Protein AF-A0A6B3NIC0-F1 (afdb_monomer_lite)

Secondary structure (DSSP, 8-state):
----------GGGS-HHHHHHHHHHHH-TT--HHHHHHHHHTTT--HHHHHHHHHHHHHTTSEEEEEETTTTEEEEEE-TTHHHHHHHHHHHH-GGGGTT-------

InterPro domains:
  IPR036390 Winged helix DNA-binding domain superfamily [SSF46785] (11-91)

pLDDT: mean 79.25, std 18.98, range [34.0, 95.25]

Radius of gyration: 15.05 Å; chains: 1; bounding box: 47×30×32 Å

Organism: NCBI:txid2607765

Sequence (107 aa):
MLMTTGVVMNDKLLTGVRKILFLTIANNPRITQTQLCALSFSRGGDVHRLNHHLMGLESEGFIRVTHRGKRGQFRYTITKSKGKQMLKYLQQSNPLLRIQNFGIQNE

Structure (mmCIF, N/CA/C/O backbone):
data_AF-A0A6B3NIC0-F1
#
_entry.id   AF-A0A6B3NIC0-F1
#
loop_
_atom_site.group_PDB
_atom_site.id
_atom_site.type_symbol
_atom_site.label_atom_id
_atom_site.label_alt_id
_atom_site.label_comp_id
_atom_site.label_asym_id
_atom_site.label_entity_id
_atom_site.label_seq_id
_atom_site.pdbx_PDB_ins_code
_atom_site.Cartn_x
_atom_site.Cartn_y
_atom_site.Cartn_z
_atom_site.occupancy
_atom_site.B_iso_or_equiv
_atom_site.auth_seq_id
_atom_site.auth_comp_id
_atom_site.auth_asym_id
_atom_site.auth_atom_id
_atom_site.pdbx_PDB_model_num
ATOM 1 N N . MET A 1 1 ? -33.197 5.325 15.646 1.00 36.75 1 MET A N 1
ATOM 2 C CA . MET A 1 1 ? -32.516 4.011 15.656 1.00 36.75 1 MET A CA 1
ATOM 3 C C . MET A 1 1 ? -31.272 4.138 14.783 1.00 36.75 1 MET A C 1
ATOM 5 O O . MET A 1 1 ? -31.401 4.270 13.575 1.00 36.75 1 MET A O 1
ATOM 9 N N . LEU A 1 2 ? -30.089 4.262 15.390 1.00 39.25 2 LEU A N 1
ATOM 10 C CA . LEU A 1 2 ? -28.823 4.424 14.667 1.00 39.25 2 LEU A CA 1
ATOM 11 C C . LEU A 1 2 ? -28.395 3.059 14.121 1.00 39.25 2 LEU A C 1
ATOM 13 O O . LEU A 1 2 ? -27.980 2.193 14.884 1.00 39.25 2 LEU A O 1
ATOM 17 N N . MET A 1 3 ? -28.513 2.858 12.809 1.00 35.06 3 MET A N 1
ATOM 18 C CA . MET A 1 3 ? -27.911 1.705 12.145 1.00 35.06 3 MET A CA 1
ATOM 19 C C . MET A 1 3 ? -26.404 1.941 12.045 1.00 35.06 3 MET A C 1
ATOM 21 O O . MET A 1 3 ? -25.910 2.553 11.102 1.00 35.06 3 MET A O 1
ATOM 25 N N . THR A 1 4 ? -25.652 1.472 13.038 1.00 41.78 4 THR A N 1
ATOM 26 C CA . THR A 1 4 ? -24.211 1.280 12.894 1.00 41.78 4 THR A CA 1
ATOM 27 C C . THR A 1 4 ? -23.999 0.100 11.954 1.00 41.78 4 THR A C 1
ATOM 29 O O . THR A 1 4 ? -23.914 -1.046 12.391 1.00 41.78 4 THR A O 1
ATOM 32 N N . THR A 1 5 ? -23.924 0.365 10.649 1.00 46.12 5 THR A N 1
ATOM 33 C CA . THR A 1 5 ? -23.354 -0.578 9.683 1.00 46.12 5 THR A CA 1
ATOM 34 C C . THR A 1 5 ? -21.866 -0.700 9.991 1.00 46.12 5 THR A C 1
ATOM 36 O O . THR A 1 5 ? -21.026 -0.009 9.411 1.00 46.12 5 THR A O 1
ATOM 39 N N . GLY A 1 6 ? -21.536 -1.526 10.984 1.00 45.81 6 GLY A N 1
ATOM 40 C CA . GLY A 1 6 ? -20.175 -1.967 11.218 1.00 45.81 6 GLY A CA 1
ATOM 41 C C . GLY A 1 6 ? -19.734 -2.708 9.969 1.00 45.81 6 GLY A C 1
ATOM 42 O O . GLY A 1 6 ? -20.176 -3.826 9.723 1.00 45.81 6 GLY A O 1
ATOM 43 N N . VAL A 1 7 ? -18.913 -2.063 9.142 1.00 53.69 7 VAL A N 1
ATOM 44 C CA . VAL A 1 7 ? -18.214 -2.745 8.056 1.00 53.69 7 VAL A CA 1
ATOM 45 C C . VAL A 1 7 ? -17.368 -3.817 8.729 1.00 53.69 7 VAL A C 1
ATOM 47 O O . VAL A 1 7 ? -16.340 -3.510 9.332 1.00 53.69 7 VAL A O 1
ATOM 50 N N . VAL A 1 8 ? -17.835 -5.066 8.689 1.00 56.06 8 VAL A N 1
ATOM 51 C CA . VAL A 1 8 ? -17.059 -6.217 9.143 1.00 56.06 8 VAL A CA 1
ATOM 52 C C . VAL A 1 8 ? -15.854 -6.284 8.223 1.00 56.06 8 VAL A C 1
ATOM 54 O O . VAL A 1 8 ? -15.956 -6.644 7.050 1.00 56.06 8 VAL A O 1
ATOM 57 N N . MET A 1 9 ? -14.712 -5.828 8.722 1.00 63.66 9 MET A N 1
ATOM 58 C CA . MET A 1 9 ? -13.497 -5.858 7.937 1.00 63.66 9 MET A CA 1
ATOM 59 C C . MET A 1 9 ? -12.972 -7.278 7.907 1.00 63.66 9 MET A C 1
ATOM 61 O O . MET A 1 9 ? -12.553 -7.828 8.919 1.00 63.66 9 MET A O 1
ATOM 65 N N . ASN A 1 10 ? -13.044 -7.853 6.715 1.00 62.94 10 ASN A N 1
ATOM 66 C CA . ASN A 1 10 ? -12.566 -9.186 6.431 1.00 62.94 10 ASN A CA 1
ATOM 67 C C . ASN A 1 10 ? -11.068 -9.114 6.111 1.00 62.94 10 ASN A C 1
ATOM 69 O O . ASN A 1 10 ? -10.653 -8.481 5.138 1.00 62.94 10 ASN A O 1
ATOM 73 N N . ASP A 1 11 ? -10.264 -9.778 6.926 1.00 57.69 11 ASP A N 1
ATOM 74 C CA . ASP A 1 11 ? -8.834 -10.028 6.762 1.00 57.69 11 ASP A CA 1
ATOM 75 C C . ASP A 1 11 ? -8.483 -10.673 5.410 1.00 57.69 11 ASP A C 1
ATOM 77 O O . ASP A 1 11 ? -7.377 -10.471 4.902 1.00 57.69 11 ASP A O 1
ATOM 81 N N . LYS A 1 12 ? -9.439 -11.347 4.754 1.00 60.38 12 LYS A N 1
ATOM 82 C CA . LYS A 1 12 ? -9.271 -11.877 3.391 1.00 60.38 12 LYS A CA 1
ATOM 83 C C . LYS A 1 12 ? -9.164 -10.797 2.309 1.00 60.38 12 LYS A C 1
ATOM 85 O O . LYS A 1 12 ? -8.639 -11.088 1.238 1.00 60.38 12 LYS A O 1
ATOM 90 N N . LEU A 1 13 ? -9.630 -9.567 2.557 1.00 66.44 13 LEU A N 1
ATOM 91 C CA . LEU A 1 13 ? -9.603 -8.487 1.555 1.00 66.44 13 LEU A CA 1
ATOM 92 C C . LEU A 1 13 ? -8.185 -7.972 1.275 1.00 66.44 13 LEU A C 1
ATOM 94 O O . LEU A 1 13 ? -7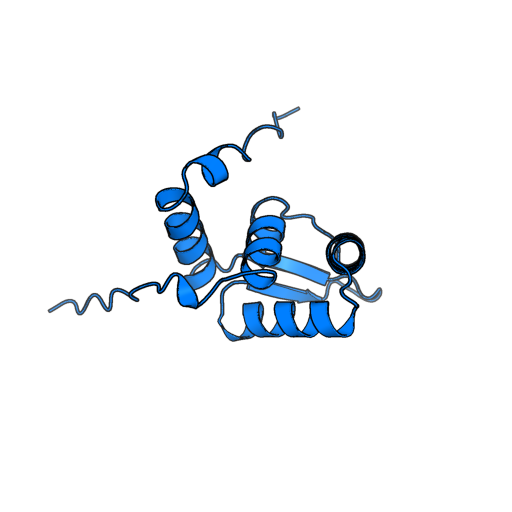.925 -7.434 0.200 1.00 66.44 13 LEU A O 1
ATOM 98 N N . LEU A 1 14 ? -7.260 -8.129 2.227 1.00 81.62 14 LEU A N 1
ATOM 99 C CA . LEU A 1 14 ? -5.919 -7.570 2.127 1.00 81.62 14 LEU A CA 1
ATOM 100 C C . LEU A 1 14 ? -4.858 -8.603 2.524 1.00 81.62 14 LEU A C 1
ATOM 102 O O . LEU A 1 14 ? -4.405 -8.662 3.667 1.00 81.62 14 LEU A O 1
ATOM 106 N N . THR A 1 15 ? -4.429 -9.407 1.552 1.00 82.25 15 THR A N 1
ATOM 107 C CA . THR A 1 15 ? -3.445 -10.485 1.734 1.00 82.25 15 THR A CA 1
ATOM 108 C C . THR A 1 15 ? -2.238 -10.323 0.803 1.00 82.25 15 THR A C 1
ATOM 110 O O . THR A 1 15 ? -2.230 -9.487 -0.108 1.00 82.25 15 THR A O 1
ATOM 113 N N . GLY A 1 16 ? -1.172 -11.087 1.069 1.00 86.44 16 GLY A N 1
ATOM 114 C CA . GLY A 1 16 ? 0.018 -11.156 0.216 1.00 86.44 16 GLY A CA 1
ATOM 115 C C . GLY A 1 16 ? 0.630 -9.790 -0.119 1.00 86.44 16 GLY A C 1
ATOM 116 O O . GLY A 1 16 ? 0.850 -8.952 0.757 1.00 86.44 16 GLY A O 1
ATOM 117 N N . VAL A 1 17 ? 0.890 -9.558 -1.409 1.00 88.56 17 VAL A N 1
ATOM 118 C CA . VAL A 1 17 ? 1.539 -8.337 -1.921 1.00 88.56 17 VAL A CA 1
ATOM 119 C C . VAL A 1 17 ? 0.712 -7.078 -1.639 1.00 88.56 17 VAL A C 1
ATOM 121 O O . VAL A 1 17 ? 1.281 -6.047 -1.287 1.00 88.56 17 VAL A O 1
ATOM 124 N N . ARG A 1 18 ? -0.625 -7.153 -1.705 1.00 90.88 18 ARG A N 1
ATOM 125 C CA . ARG A 1 18 ? -1.508 -6.004 -1.429 1.00 90.88 18 ARG A CA 1
ATOM 126 C C . ARG A 1 18 ? -1.388 -5.532 0.020 1.00 90.88 18 ARG A C 1
ATOM 128 O O . ARG A 1 18 ? -1.316 -4.329 0.261 1.00 90.88 18 ARG A O 1
ATOM 135 N N . LYS A 1 19 ? -1.297 -6.470 0.970 1.00 90.75 19 LYS A N 1
ATOM 136 C CA . LYS A 1 19 ? -1.069 -6.163 2.392 1.00 90.75 19 LYS A CA 1
ATOM 137 C C . LYS A 1 19 ? 0.276 -5.487 2.616 1.00 90.75 19 LYS A C 1
ATOM 139 O O . LYS A 1 19 ? 0.340 -4.497 3.338 1.00 90.75 19 LYS A O 1
ATOM 144 N N . ILE A 1 20 ? 1.326 -6.002 1.978 1.00 90.44 20 ILE A N 1
ATOM 145 C CA . ILE A 1 20 ? 2.672 -5.427 2.069 1.00 90.44 20 ILE A CA 1
ATOM 146 C C . ILE A 1 20 ? 2.656 -3.992 1.539 1.00 90.44 20 ILE A C 1
ATOM 148 O O . ILE A 1 20 ? 3.008 -3.085 2.280 1.00 90.44 20 ILE A O 1
ATOM 152 N N . LEU A 1 21 ? 2.162 -3.768 0.317 1.00 92.62 21 LEU A N 1
ATOM 153 C CA . LEU A 1 21 ? 2.105 -2.435 -0.293 1.00 92.62 21 LEU A CA 1
ATOM 154 C C . LEU A 1 21 ? 1.302 -1.438 0.549 1.00 92.62 21 LEU A C 1
ATOM 156 O O . LEU A 1 21 ? 1.756 -0.318 0.775 1.00 92.62 21 LEU A O 1
ATOM 160 N N . PHE A 1 22 ? 0.136 -1.848 1.051 1.00 94.06 22 PHE A N 1
ATOM 161 C CA . PHE A 1 22 ? -0.687 -1.017 1.927 1.00 94.06 22 PHE A CA 1
ATOM 162 C C . PHE A 1 22 ? 0.063 -0.597 3.199 1.00 94.06 22 PHE A C 1
ATOM 164 O O . PHE A 1 22 ? 0.079 0.586 3.536 1.00 94.06 22 PHE A O 1
ATOM 171 N N . LEU A 1 23 ? 0.718 -1.543 3.883 1.00 92.25 23 LEU A N 1
ATOM 172 C CA . LEU A 1 23 ? 1.495 -1.257 5.091 1.00 92.25 23 LEU A CA 1
ATOM 173 C C . LEU A 1 23 ? 2.728 -0.400 4.787 1.00 92.25 23 LEU A C 1
ATOM 175 O O . LEU A 1 23 ? 3.025 0.522 5.538 1.00 92.25 23 LEU A O 1
ATOM 179 N N . THR A 1 24 ? 3.410 -0.640 3.666 1.00 93.19 24 THR A N 1
ATOM 180 C CA . THR A 1 24 ? 4.541 0.187 3.232 1.00 93.19 24 THR A CA 1
ATOM 181 C C . THR A 1 24 ? 4.109 1.638 3.002 1.00 93.19 24 THR A C 1
ATOM 183 O O . THR A 1 24 ? 4.780 2.552 3.473 1.00 93.19 24 THR A O 1
ATOM 186 N N . ILE A 1 25 ? 2.973 1.870 2.336 1.00 94.12 25 ILE A N 1
ATOM 187 C CA . ILE A 1 25 ? 2.421 3.221 2.133 1.00 94.12 25 ILE A CA 1
ATOM 188 C C . ILE A 1 25 ? 2.003 3.850 3.469 1.00 94.12 25 ILE A C 1
ATOM 190 O O . ILE A 1 25 ? 2.218 5.043 3.682 1.00 94.12 25 ILE A O 1
ATOM 194 N N . ALA A 1 26 ? 1.417 3.065 4.378 1.00 92.69 26 ALA A N 1
ATOM 195 C CA . ALA A 1 26 ? 1.014 3.544 5.698 1.00 92.69 26 ALA A CA 1
ATOM 196 C C . ALA A 1 26 ? 2.212 3.991 6.549 1.00 92.69 26 ALA A C 1
ATOM 198 O O . ALA A 1 26 ? 2.139 5.035 7.196 1.00 92.69 26 ALA A O 1
ATOM 199 N N . ASN A 1 27 ? 3.306 3.227 6.509 1.00 90.69 27 ASN A N 1
ATOM 200 C CA . ASN A 1 27 ? 4.505 3.470 7.310 1.00 90.69 27 ASN A CA 1
ATOM 201 C C . ASN A 1 27 ? 5.453 4.494 6.668 1.00 90.69 27 ASN A C 1
ATOM 203 O O . ASN A 1 27 ? 6.280 5.079 7.360 1.00 90.69 27 ASN A O 1
ATOM 207 N N . ASN A 1 28 ? 5.333 4.749 5.361 1.00 91.19 28 ASN A N 1
ATOM 208 C CA . ASN A 1 28 ? 6.153 5.729 4.656 1.00 91.19 28 ASN A CA 1
ATOM 209 C C . ASN A 1 28 ? 5.289 6.709 3.833 1.00 91.19 28 ASN A C 1
ATOM 211 O O . ASN A 1 28 ? 5.126 6.543 2.622 1.00 91.19 28 ASN A O 1
ATOM 215 N N . PRO A 1 29 ? 4.773 7.789 4.454 1.00 83.81 29 PRO A N 1
ATOM 216 C CA . PRO A 1 29 ? 3.904 8.772 3.794 1.00 83.81 29 PRO A CA 1
ATOM 217 C C . PRO A 1 29 ? 4.563 9.566 2.655 1.00 83.81 29 PRO A C 1
ATOM 219 O O . PRO A 1 29 ? 3.882 10.320 1.953 1.00 83.81 29 PRO A O 1
ATOM 222 N N . ARG A 1 30 ? 5.891 9.462 2.514 1.00 89.00 30 ARG A N 1
ATOM 223 C CA . ARG A 1 30 ? 6.693 10.107 1.465 1.00 89.00 30 ARG A CA 1
ATOM 224 C C . ARG A 1 30 ? 7.193 9.104 0.422 1.00 89.00 30 ARG A C 1
ATOM 226 O O . ARG A 1 30 ? 8.012 9.481 -0.412 1.00 89.00 30 ARG A O 1
ATOM 233 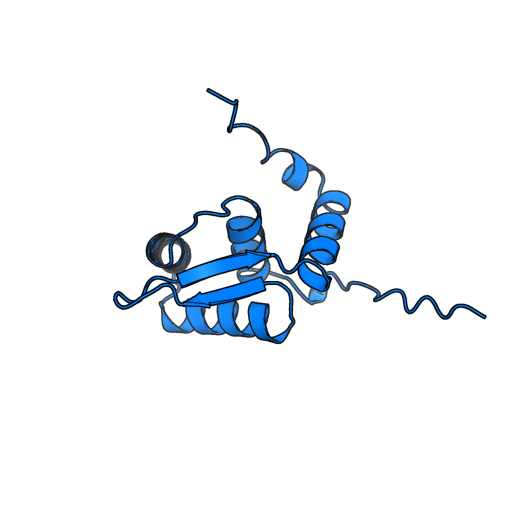N N . ILE A 1 31 ? 6.717 7.857 0.459 1.00 91.50 31 ILE A N 1
ATOM 234 C CA . ILE A 1 31 ? 7.168 6.828 -0.470 1.00 91.50 31 ILE A CA 1
ATOM 235 C C . ILE A 1 31 ? 6.921 7.242 -1.920 1.00 91.50 31 ILE A C 1
ATOM 237 O O . ILE A 1 31 ? 5.848 7.723 -2.292 1.00 91.50 31 ILE A O 1
ATOM 241 N N . THR A 1 32 ? 7.946 7.052 -2.740 1.00 90.50 32 THR A N 1
ATOM 242 C CA . THR A 1 32 ? 7.922 7.369 -4.166 1.00 90.50 32 THR A CA 1
ATOM 243 C C . THR A 1 32 ? 7.511 6.153 -4.992 1.00 90.50 32 THR A C 1
ATOM 245 O O . THR A 1 32 ? 7.645 5.007 -4.559 1.00 90.50 32 THR A O 1
ATOM 248 N N . GLN A 1 33 ? 7.055 6.388 -6.226 1.00 90.12 33 GLN A N 1
ATOM 249 C CA . GLN A 1 33 ? 6.763 5.293 -7.155 1.00 90.12 33 GLN A CA 1
ATOM 250 C C . GLN A 1 33 ? 8.004 4.430 -7.417 1.00 90.12 33 GLN A C 1
ATOM 252 O O . GLN A 1 33 ? 7.893 3.212 -7.424 1.00 90.12 33 GLN A O 1
ATOM 257 N N . THR A 1 34 ? 9.190 5.035 -7.538 1.00 90.75 34 THR A N 1
ATOM 258 C CA . THR A 1 34 ? 10.457 4.308 -7.709 1.00 90.75 34 THR A CA 1
ATOM 259 C C . THR A 1 34 ? 10.720 3.337 -6.559 1.00 90.75 34 THR A C 1
ATOM 261 O O . THR A 1 34 ? 11.096 2.193 -6.796 1.00 90.75 34 THR A O 1
ATOM 264 N N . GLN A 1 35 ? 10.469 3.754 -5.314 1.00 92.50 35 GLN A N 1
ATOM 265 C CA . GLN A 1 35 ? 10.619 2.882 -4.144 1.00 92.50 35 GLN A CA 1
ATOM 266 C C . GLN A 1 35 ? 9.600 1.734 -4.143 1.00 92.50 35 GLN A C 1
ATOM 268 O O . GLN A 1 35 ? 9.956 0.603 -3.819 1.00 92.50 35 GLN A O 1
ATOM 273 N N . LEU A 1 36 ? 8.353 1.990 -4.553 1.00 92.69 36 LEU A N 1
ATOM 274 C CA . LEU A 1 36 ? 7.347 0.934 -4.720 1.00 92.69 36 LEU A CA 1
ATOM 275 C C . LEU A 1 36 ? 7.711 -0.038 -5.855 1.00 92.69 36 LEU A C 1
ATOM 277 O O . LEU A 1 36 ? 7.526 -1.245 -5.702 1.00 92.69 36 LEU A O 1
ATOM 281 N N . CYS A 1 37 ? 8.273 0.455 -6.962 1.00 91.88 37 CYS A N 1
ATOM 282 C CA . CYS A 1 37 ? 8.789 -0.381 -8.049 1.00 91.88 37 CYS A CA 1
ATOM 283 C C . CYS A 1 37 ? 9.939 -1.269 -7.570 1.00 91.88 37 CYS A C 1
ATOM 285 O O . CYS A 1 37 ? 9.898 -2.474 -7.797 1.00 91.88 37 CYS A O 1
ATOM 287 N N . ALA A 1 38 ? 10.913 -0.715 -6.843 1.00 91.62 38 ALA A N 1
ATOM 288 C CA . ALA A 1 38 ? 12.014 -1.488 -6.268 1.00 91.62 38 ALA A CA 1
ATOM 289 C C . ALA A 1 38 ? 11.508 -2.584 -5.310 1.00 91.62 38 ALA A C 1
ATOM 291 O O . ALA A 1 38 ? 11.966 -3.728 -5.359 1.00 91.62 38 ALA A O 1
ATOM 292 N N . LEU A 1 39 ? 10.502 -2.269 -4.487 1.00 90.62 39 LEU A N 1
ATOM 293 C CA . LEU A 1 39 ? 9.846 -3.254 -3.630 1.00 90.62 39 LEU A CA 1
ATOM 294 C C . LEU A 1 39 ? 9.146 -4.353 -4.445 1.00 90.62 39 LEU A C 1
ATOM 296 O O . LEU A 1 39 ? 9.238 -5.519 -4.076 1.00 90.62 39 LEU A O 1
ATOM 300 N N . SER A 1 40 ? 8.472 -4.010 -5.547 1.00 90.00 40 SER A N 1
ATOM 301 C CA . SER A 1 40 ? 7.847 -4.995 -6.442 1.00 90.00 40 SER A CA 1
ATOM 302 C C . SER A 1 40 ? 8.901 -5.913 -7.072 1.00 90.00 40 SER A C 1
ATOM 304 O O . SER A 1 40 ? 8.804 -7.136 -6.970 1.00 90.00 40 SER A O 1
ATOM 306 N N . PHE A 1 41 ? 9.955 -5.332 -7.651 1.00 90.62 41 PHE A N 1
ATOM 307 C CA . PHE A 1 41 ? 10.994 -6.059 -8.388 1.00 90.62 41 PHE A CA 1
ATOM 308 C C . PHE A 1 41 ? 11.818 -6.980 -7.490 1.00 90.62 41 PHE A C 1
ATOM 310 O O . PHE A 1 41 ? 12.078 -8.121 -7.860 1.00 90.62 41 PHE A O 1
ATOM 317 N N . SER A 1 42 ? 12.157 -6.541 -6.272 1.00 88.56 42 SER A N 1
ATOM 318 C CA . SER A 1 42 ? 12.873 -7.385 -5.297 1.00 88.56 42 SER A CA 1
ATOM 319 C C . SER A 1 42 ? 12.104 -8.652 -4.901 1.00 88.56 42 SER A C 1
ATOM 321 O O . SER A 1 42 ? 12.675 -9.574 -4.325 1.00 88.56 42 SER A O 1
ATOM 323 N N . ARG A 1 43 ? 10.805 -8.718 -5.218 1.00 85.25 43 ARG A N 1
ATOM 324 C CA . ARG A 1 43 ? 9.928 -9.868 -4.968 1.00 85.25 43 ARG A CA 1
ATOM 325 C C . ARG A 1 43 ? 9.537 -10.603 -6.255 1.00 85.25 43 ARG A C 1
ATOM 327 O O . ARG A 1 43 ? 8.555 -11.342 -6.248 1.00 85.25 43 ARG A O 1
ATOM 334 N N . GLY A 1 44 ? 10.261 -10.374 -7.354 1.00 87.06 44 GLY A N 1
ATOM 335 C CA . GLY A 1 44 ? 9.977 -10.968 -8.664 1.00 87.06 44 GLY A CA 1
ATOM 336 C C . GLY A 1 44 ? 8.729 -10.402 -9.350 1.00 87.06 44 GLY A C 1
ATOM 337 O O . GLY A 1 44 ? 8.141 -11.059 -10.204 1.00 87.06 44 GLY A O 1
ATOM 338 N N . GLY A 1 45 ? 8.263 -9.222 -8.932 1.00 89.88 45 GLY A N 1
ATOM 339 C CA . GLY A 1 45 ? 7.195 -8.489 -9.603 1.00 89.88 45 GLY A CA 1
ATOM 340 C C . GLY A 1 45 ? 7.716 -7.574 -10.709 1.00 89.88 45 GLY A C 1
ATOM 341 O O . GLY A 1 45 ? 8.917 -7.391 -10.880 1.00 89.88 45 GLY A O 1
ATOM 342 N N . ASP A 1 46 ? 6.786 -6.944 -11.418 1.00 92.19 46 ASP A N 1
ATOM 343 C CA . ASP A 1 46 ? 7.055 -5.934 -12.439 1.00 92.19 46 ASP A CA 1
ATOM 344 C C . ASP A 1 46 ? 6.186 -4.673 -12.205 1.00 92.19 46 ASP A C 1
ATOM 346 O O . ASP A 1 46 ? 5.481 -4.553 -11.191 1.00 92.19 46 ASP A O 1
ATOM 350 N N . VAL A 1 47 ? 6.272 -3.698 -13.119 1.00 91.75 47 VAL A N 1
ATOM 351 C CA . VAL A 1 47 ? 5.526 -2.429 -13.030 1.00 91.75 47 VAL A CA 1
ATOM 352 C C . VAL A 1 47 ? 4.034 -2.656 -13.255 1.00 91.75 47 VAL A C 1
ATOM 354 O O . VAL A 1 47 ? 3.208 -2.026 -12.595 1.00 91.75 47 VAL A O 1
ATOM 357 N N . HIS A 1 48 ? 3.672 -3.567 -14.158 1.00 92.94 48 HIS A N 1
ATOM 358 C CA . HIS A 1 48 ? 2.282 -3.873 -14.471 1.00 92.94 48 HIS A CA 1
ATOM 359 C C . HIS A 1 48 ? 1.581 -4.498 -13.260 1.00 92.94 48 HIS A C 1
ATOM 361 O O . HIS A 1 48 ? 0.521 -4.034 -12.840 1.00 92.94 48 HIS A O 1
ATOM 367 N N . ARG A 1 49 ? 2.223 -5.479 -12.624 1.00 90.69 49 ARG A N 1
ATOM 368 C CA . ARG A 1 49 ? 1.751 -6.139 -11.407 1.00 90.69 49 ARG A CA 1
ATOM 369 C C . ARG A 1 49 ? 1.656 -5.174 -10.228 1.00 90.69 49 ARG A C 1
ATOM 371 O O . ARG A 1 49 ? 0.679 -5.225 -9.479 1.00 90.69 49 ARG A O 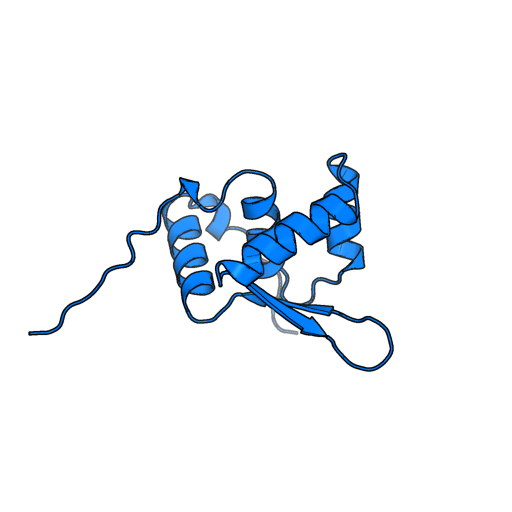1
ATOM 378 N N . LEU A 1 50 ? 2.627 -4.269 -10.073 1.00 94.06 50 LEU A N 1
ATOM 379 C CA . LEU A 1 50 ? 2.548 -3.203 -9.071 1.00 94.06 50 LEU A CA 1
ATOM 380 C C . LEU A 1 50 ? 1.316 -2.322 -9.308 1.00 94.06 50 LEU A C 1
ATOM 382 O O . LEU A 1 50 ? 0.519 -2.128 -8.392 1.00 94.06 50 LEU A O 1
ATOM 386 N N . ASN A 1 51 ? 1.146 -1.817 -10.531 1.00 93.75 51 ASN A N 1
ATOM 387 C CA . ASN A 1 51 ? 0.029 -0.944 -10.882 1.00 93.75 51 ASN A CA 1
ATOM 388 C C . ASN A 1 51 ? -1.320 -1.649 -10.699 1.00 93.75 51 ASN A C 1
ATOM 390 O O . ASN A 1 51 ? -2.244 -1.044 -10.164 1.00 93.75 51 ASN A O 1
ATOM 394 N N . HIS A 1 52 ? -1.420 -2.933 -11.054 1.00 93.94 52 HIS A N 1
ATOM 395 C CA . HIS A 1 52 ? -2.608 -3.751 -10.806 1.00 93.94 52 HIS A CA 1
ATOM 396 C C . HIS A 1 52 ? -2.970 -3.791 -9.312 1.00 93.94 52 HIS A C 1
ATOM 398 O O . HIS A 1 52 ? -4.121 -3.564 -8.934 1.00 93.94 52 HIS A O 1
ATOM 404 N N . HIS A 1 53 ? -1.988 -4.012 -8.433 1.00 94.19 53 HIS A N 1
ATOM 405 C CA . HIS A 1 53 ? -2.227 -4.006 -6.991 1.00 94.19 53 HIS A CA 1
ATOM 406 C C . HIS A 1 53 ? -2.580 -2.617 -6.446 1.00 94.19 53 HIS A C 1
ATOM 408 O O . HIS A 1 53 ? -3.494 -2.513 -5.630 1.00 94.19 53 HIS A O 1
ATOM 414 N N . LEU A 1 54 ? -1.895 -1.558 -6.887 1.00 94.50 54 LEU A N 1
ATOM 415 C CA . LEU A 1 54 ? -2.187 -0.184 -6.462 1.00 94.50 54 LEU A CA 1
ATOM 416 C C . LEU A 1 54 ? -3.592 0.253 -6.889 1.00 94.50 54 LEU A C 1
ATOM 418 O O . LEU A 1 54 ? -4.328 0.800 -6.071 1.00 94.50 54 LEU A O 1
ATOM 422 N N . MET A 1 55 ? -3.989 -0.070 -8.121 1.00 94.62 55 MET A N 1
ATOM 423 C CA . MET A 1 55 ? -5.333 0.182 -8.636 1.00 94.62 55 MET A CA 1
ATOM 424 C C . MET A 1 55 ? -6.389 -0.541 -7.800 1.00 94.62 55 MET A C 1
ATOM 426 O O . MET A 1 55 ? -7.358 0.081 -7.383 1.00 94.62 55 MET A O 1
ATOM 430 N N . GLY A 1 56 ? -6.172 -1.819 -7.473 1.00 94.06 56 GLY A N 1
ATOM 431 C CA . GLY A 1 56 ? -7.086 -2.572 -6.611 1.00 94.06 56 GLY A CA 1
ATOM 432 C C . GLY A 1 56 ? -7.157 -2.043 -5.174 1.00 94.06 56 GLY A C 1
ATOM 433 O O . GLY A 1 56 ? -8.179 -2.178 -4.507 1.00 94.06 56 GLY A O 1
ATOM 434 N N . LEU A 1 57 ? -6.079 -1.461 -4.641 1.00 94.38 57 LEU A N 1
ATOM 435 C CA . LEU A 1 57 ? -6.098 -0.812 -3.322 1.00 94.38 57 LEU A CA 1
ATOM 436 C C . LEU A 1 57 ? -6.854 0.522 -3.355 1.00 94.38 57 LEU A C 1
ATOM 438 O O . LEU A 1 57 ? -7.521 0.879 -2.381 1.00 94.38 57 LEU A O 1
ATOM 442 N N . GLU A 1 58 ? -6.733 1.263 -4.452 1.00 94.94 58 GLU A N 1
ATOM 443 C CA . GLU A 1 58 ? -7.417 2.536 -4.655 1.00 94.94 58 GLU A CA 1
ATOM 444 C C . GLU A 1 58 ? -8.914 2.347 -4.921 1.00 94.94 58 GLU A C 1
ATOM 446 O O . GLU A 1 58 ? -9.729 2.984 -4.253 1.00 94.94 58 GLU A O 1
ATOM 451 N N . SER A 1 59 ? -9.290 1.426 -5.814 1.00 93.00 59 SER A N 1
ATOM 452 C CA . SER A 1 59 ? -10.690 1.135 -6.156 1.00 93.00 59 SER A CA 1
ATOM 453 C C . SER A 1 59 ? -11.492 0.646 -4.953 1.00 93.00 59 SER A C 1
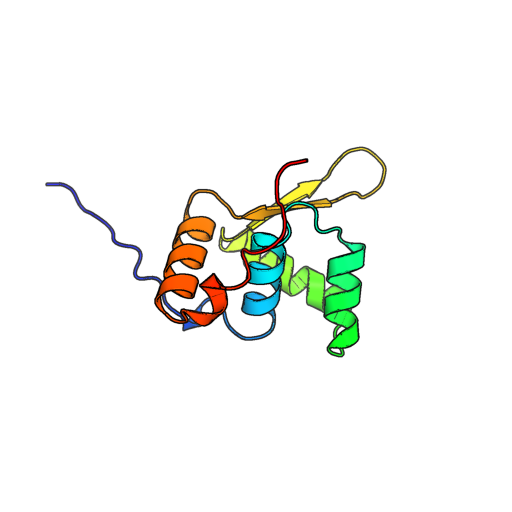ATOM 455 O O . SER A 1 59 ? -12.664 0.974 -4.794 1.00 93.00 59 SER A O 1
ATOM 457 N N . GLU A 1 60 ? -10.853 -0.112 -4.061 1.00 91.44 60 GLU A N 1
ATOM 458 C CA . GLU A 1 60 ? -11.473 -0.580 -2.824 1.00 91.44 60 GLU A CA 1
ATOM 459 C C . GLU A 1 60 ? -11.485 0.481 -1.720 1.00 91.44 60 GLU A C 1
ATOM 461 O O . GLU A 1 60 ? -12.068 0.239 -0.660 1.00 91.44 60 GLU A O 1
ATOM 466 N N . GLY A 1 61 ? -10.870 1.643 -1.952 1.00 92.81 61 GLY A N 1
ATOM 467 C CA . GLY A 1 61 ? -10.871 2.788 -1.052 1.00 92.81 61 GLY A CA 1
ATOM 468 C C . GLY A 1 61 ? -9.884 2.681 0.107 1.00 92.81 61 GLY A C 1
ATOM 469 O O . GLY A 1 61 ? -10.075 3.368 1.110 1.00 92.81 61 GLY A O 1
ATOM 470 N N . PHE A 1 62 ? -8.852 1.836 0.027 1.00 94.06 62 PHE A N 1
ATOM 471 C CA . PHE A 1 62 ? -7.834 1.713 1.078 1.00 94.06 62 PHE A CA 1
ATOM 472 C C . PHE A 1 62 ? -6.750 2.786 0.975 1.00 94.06 62 PHE A C 1
ATOM 474 O O . PHE A 1 62 ? -6.328 3.348 1.991 1.00 94.06 62 PHE A O 1
ATOM 481 N N . ILE A 1 63 ? -6.332 3.102 -0.249 1.00 95.25 63 ILE A N 1
ATOM 482 C CA . ILE A 1 63 ? -5.379 4.176 -0.537 1.00 95.25 63 ILE A CA 1
ATOM 483 C C . ILE A 1 63 ? -5.996 5.198 -1.490 1.00 95.25 63 ILE A C 1
ATOM 485 O O . ILE A 1 63 ? -7.021 4.949 -2.116 1.00 95.25 63 ILE A O 1
ATOM 489 N N . ARG A 1 64 ? -5.360 6.358 -1.592 1.00 95.12 64 ARG A N 1
ATOM 490 C CA . ARG A 1 64 ? -5.575 7.336 -2.652 1.00 95.12 64 ARG A CA 1
ATOM 491 C C . ARG A 1 64 ? -4.242 7.575 -3.346 1.00 95.12 64 ARG A C 1
ATOM 493 O O . ARG A 1 64 ? -3.241 7.846 -2.676 1.00 95.12 64 ARG A O 1
ATOM 500 N N . VAL A 1 65 ? -4.251 7.520 -4.669 1.00 93.56 65 VAL A N 1
ATOM 501 C CA . VAL A 1 65 ? -3.125 7.882 -5.518 1.00 93.56 65 VAL A CA 1
ATOM 502 C C . VAL A 1 65 ? -3.422 9.254 -6.117 1.00 93.56 65 VAL A C 1
ATOM 504 O O . VAL A 1 65 ? -4.503 9.526 -6.623 1.00 93.56 65 VAL A O 1
ATOM 507 N N . THR A 1 66 ? -2.483 10.189 -5.999 1.00 91.19 66 THR A N 1
ATOM 508 C CA . THR A 1 66 ? -2.641 11.549 -6.538 1.00 91.19 66 THR A CA 1
ATOM 509 C C . THR A 1 66 ? -1.444 11.925 -7.382 1.00 91.19 66 THR A C 1
ATOM 511 O O . THR A 1 66 ? -0.305 11.792 -6.941 1.00 91.19 66 THR A O 1
ATOM 514 N N . HIS A 1 67 ? -1.700 12.426 -8.586 1.00 87.56 67 HIS A N 1
ATOM 515 C CA . HIS A 1 67 ? -0.658 12.944 -9.460 1.00 87.56 67 HIS A CA 1
ATOM 516 C C . HIS A 1 67 ? -0.227 14.348 -9.006 1.00 87.56 67 HIS A C 1
ATOM 518 O O . HIS A 1 67 ? -1.056 15.220 -8.741 1.00 87.56 67 HIS A O 1
ATOM 524 N N . ARG A 1 68 ? 1.082 14.567 -8.884 1.00 78.88 68 ARG A N 1
ATOM 525 C CA . ARG A 1 68 ? 1.716 15.823 -8.471 1.00 78.88 68 ARG A CA 1
ATOM 526 C C . ARG A 1 68 ? 2.463 16.429 -9.665 1.00 78.88 68 ARG A C 1
ATOM 528 O O . ARG A 1 68 ? 3.566 16.013 -10.005 1.00 78.88 68 ARG A O 1
ATOM 535 N N . GLY A 1 69 ? 1.890 17.476 -10.257 1.00 74.31 69 GLY A N 1
ATOM 536 C CA . GLY A 1 69 ? 2.583 18.348 -11.218 1.00 74.31 69 GLY A CA 1
ATOM 537 C C . GLY A 1 69 ? 2.885 17.715 -12.584 1.00 74.31 69 GLY A C 1
ATOM 538 O O . GLY A 1 69 ? 2.233 16.766 -12.991 1.00 74.31 69 GLY A O 1
ATOM 539 N N . LYS A 1 70 ? 3.856 18.276 -13.321 1.00 63.25 70 LYS A N 1
ATOM 540 C CA . LYS A 1 70 ? 4.149 17.932 -14.732 1.00 63.25 70 LYS A CA 1
ATOM 541 C C . LYS A 1 70 ? 5.144 16.771 -14.940 1.00 63.25 70 LYS A C 1
ATOM 543 O O . LYS A 1 70 ? 5.419 16.427 -16.080 1.00 63.25 70 LYS A O 1
ATOM 548 N N . ARG A 1 71 ? 5.716 16.182 -13.878 1.00 65.00 71 ARG A N 1
ATOM 549 C CA . ARG A 1 71 ? 6.846 15.223 -13.970 1.00 65.00 71 ARG A CA 1
ATOM 550 C C . ARG A 1 71 ? 6.516 13.782 -13.550 1.00 65.00 71 ARG A C 1
ATOM 552 O O . ARG A 1 71 ? 7.402 13.082 -13.074 1.00 65.00 71 ARG A O 1
ATOM 559 N N . GLY A 1 72 ? 5.264 13.335 -13.676 1.00 68.06 72 GLY A N 1
ATOM 560 C CA . GLY A 1 72 ? 4.912 11.939 -13.371 1.00 68.06 72 GLY A CA 1
ATOM 561 C C . GLY A 1 72 ? 5.099 11.561 -11.898 1.00 68.06 72 GLY A C 1
ATOM 562 O O . GLY A 1 72 ? 5.347 10.403 -11.582 1.00 68.06 72 GLY A O 1
ATOM 563 N N . GLN A 1 73 ? 5.046 12.534 -10.982 1.00 82.25 73 GLN A N 1
ATOM 564 C CA . GLN A 1 73 ? 5.191 12.252 -9.558 1.00 82.25 73 GLN A CA 1
ATOM 565 C C . GLN A 1 73 ? 3.850 11.798 -8.996 1.00 82.25 73 GLN A C 1
ATOM 567 O O . GLN A 1 73 ? 2.831 12.462 -9.175 1.00 82.25 73 GLN A O 1
ATOM 572 N N . PHE A 1 74 ? 3.859 10.691 -8.264 1.00 88.31 74 PHE A N 1
ATOM 573 C CA . PHE A 1 74 ? 2.677 10.169 -7.590 1.00 88.31 74 PHE A CA 1
ATOM 574 C C . PHE A 1 74 ? 2.834 10.304 -6.083 1.00 88.31 74 PHE A C 1
ATOM 576 O O . PHE A 1 74 ? 3.908 10.074 -5.527 1.00 88.31 74 PHE A O 1
ATOM 583 N N . ARG A 1 75 ? 1.737 10.658 -5.419 1.00 91.19 75 ARG A N 1
ATOM 584 C CA . ARG A 1 75 ? 1.610 10.630 -3.969 1.00 91.19 75 ARG A CA 1
ATOM 585 C C . ARG A 1 75 ? 0.601 9.563 -3.578 1.00 91.19 75 ARG A C 1
ATOM 587 O O . ARG A 1 75 ? -0.541 9.599 -4.030 1.00 91.19 75 ARG A O 1
ATOM 594 N N . TYR A 1 76 ? 1.027 8.688 -2.678 1.00 94.25 76 TYR A N 1
ATOM 595 C CA . TYR A 1 76 ? 0.236 7.598 -2.125 1.00 94.25 76 TYR A CA 1
ATOM 596 C C . TYR A 1 76 ? -0.143 7.945 -0.689 1.00 94.25 76 TYR A C 1
ATOM 598 O O . TYR A 1 76 ? 0.724 8.277 0.118 1.00 94.25 76 TYR A O 1
ATOM 606 N N . THR A 1 77 ? -1.429 7.911 -0.356 1.00 94.19 77 THR A N 1
ATOM 607 C CA . THR A 1 77 ? -1.895 8.171 1.011 1.00 94.19 77 THR A CA 1
ATOM 608 C C . THR A 1 77 ? -2.933 7.152 1.445 1.00 94.19 77 THR A C 1
ATOM 610 O O . THR A 1 77 ? -3.757 6.712 0.650 1.00 94.19 77 THR A O 1
ATOM 613 N N . ILE A 1 78 ? -2.940 6.805 2.732 1.00 95.25 78 ILE A N 1
ATOM 614 C CA . ILE A 1 78 ? -4.018 6.004 3.320 1.00 95.25 78 ILE A CA 1
ATOM 615 C C . ILE A 1 78 ? -5.294 6.849 3.380 1.00 95.25 78 ILE A C 1
ATOM 617 O O . ILE A 1 78 ? -5.266 8.001 3.830 1.00 95.25 78 ILE A O 1
ATOM 621 N N . THR A 1 79 ? -6.424 6.299 2.933 1.00 94.12 79 THR A N 1
ATOM 622 C CA . THR A 1 79 ? -7.702 7.020 3.001 1.00 94.12 79 THR A CA 1
ATOM 623 C C . THR A 1 79 ? -8.159 7.175 4.452 1.00 94.12 79 THR A C 1
ATOM 625 O O . THR A 1 79 ? -7.961 6.299 5.296 1.00 94.12 79 THR A O 1
ATOM 628 N N . LYS A 1 80 ? -8.802 8.308 4.770 1.00 89.62 80 LYS A N 1
ATOM 629 C CA . LYS A 1 80 ? -9.285 8.589 6.134 1.00 89.62 80 LYS A CA 1
ATOM 630 C C . LYS A 1 80 ? -10.412 7.652 6.589 1.00 89.62 80 LYS A C 1
ATOM 632 O O . LYS A 1 80 ? -10.599 7.513 7.791 1.00 89.62 80 LYS A O 1
ATOM 637 N N . SER A 1 81 ? -11.144 7.052 5.653 1.00 87.69 81 SER A N 1
ATOM 638 C CA . SER A 1 81 ? -12.255 6.140 5.919 1.00 87.69 81 SER A CA 1
ATOM 639 C C . SER A 1 81 ? -11.749 4.698 6.042 1.00 87.69 81 SER A C 1
ATOM 641 O O . SER A 1 81 ? -11.187 4.313 7.068 1.00 87.69 81 SER A O 1
ATOM 643 N N . LYS A 1 82 ? -11.909 3.904 4.984 1.00 90.56 82 LYS A N 1
ATOM 644 C CA . LYS A 1 82 ? -11.670 2.461 4.984 1.00 90.56 82 LYS A CA 1
ATOM 645 C C . LYS A 1 82 ? -10.195 2.110 5.195 1.00 90.56 82 LYS A C 1
ATOM 647 O O . LYS A 1 82 ? -9.896 1.149 5.894 1.00 90.56 82 LYS A O 1
ATOM 652 N N . GLY A 1 83 ? -9.270 2.914 4.667 1.00 91.31 83 GLY A N 1
ATOM 653 C CA . GLY A 1 83 ? -7.829 2.734 4.853 1.00 91.31 83 GLY A CA 1
ATOM 654 C C . GLY A 1 83 ? -7.406 2.818 6.318 1.00 91.31 83 GLY A C 1
ATOM 655 O O . GLY A 1 83 ? -6.792 1.893 6.839 1.00 91.31 83 GLY A O 1
ATOM 656 N N . LYS A 1 84 ? -7.776 3.889 7.030 1.00 91.25 84 LYS A N 1
ATOM 657 C CA . LYS A 1 84 ? -7.457 4.020 8.464 1.00 91.25 84 LYS A CA 1
ATOM 658 C C . LYS A 1 84 ? -8.098 2.932 9.319 1.00 91.25 84 LYS A C 1
ATOM 660 O O . LYS A 1 84 ? -7.452 2.450 10.247 1.00 91.25 84 LYS A O 1
ATOM 665 N N . GLN A 1 85 ? -9.340 2.548 9.015 1.00 90.75 85 GLN A N 1
ATOM 666 C CA . GLN A 1 85 ? -9.983 1.428 9.699 1.00 90.75 85 GLN A CA 1
ATOM 667 C C . GLN A 1 85 ? -9.151 0.162 9.498 1.00 90.75 85 GLN A C 1
ATOM 669 O O . GLN A 1 85 ? -8.723 -0.428 10.489 1.00 90.75 85 GLN A O 1
ATOM 674 N N . MET A 1 86 ? -8.839 -0.194 8.243 1.00 90.19 86 MET A N 1
ATOM 675 C CA . MET A 1 86 ? -8.043 -1.377 7.888 1.00 90.19 86 MET A CA 1
ATOM 676 C C . MET A 1 86 ? -6.688 -1.389 8.594 1.00 90.19 86 MET A C 1
ATOM 678 O O . MET A 1 86 ? -6.305 -2.399 9.177 1.00 90.19 86 MET A O 1
ATOM 682 N N . LEU A 1 87 ? -5.992 -0.253 8.628 1.00 89.94 87 LEU A N 1
ATOM 683 C CA . LEU A 1 87 ? -4.724 -0.133 9.342 1.00 89.94 87 LEU A CA 1
ATO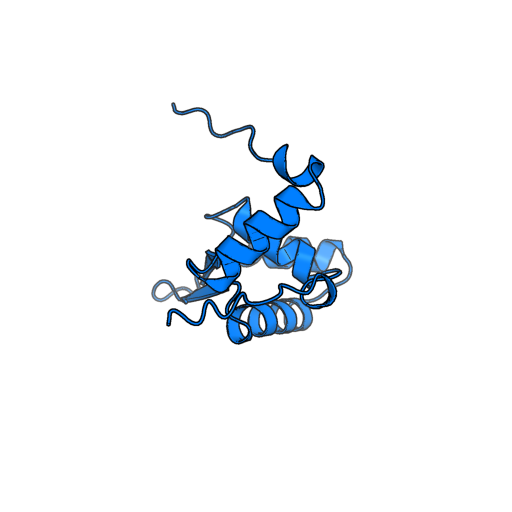M 684 C C . LEU A 1 87 ? -4.872 -0.437 10.840 1.00 89.94 87 LEU A C 1
ATOM 686 O O . LEU A 1 87 ? -4.087 -1.214 11.380 1.00 89.94 87 LEU A O 1
ATOM 690 N N . LYS A 1 88 ? -5.901 0.118 11.497 1.00 88.50 88 LYS A N 1
ATOM 691 C CA . LYS A 1 88 ? -6.180 -0.142 12.918 1.00 88.50 88 LYS A CA 1
ATOM 692 C C . LYS A 1 88 ? -6.446 -1.627 13.169 1.00 88.50 88 LYS A C 1
ATOM 694 O O . LYS A 1 88 ? -5.893 -2.196 14.104 1.00 88.50 88 LYS A O 1
ATOM 699 N N . TYR A 1 89 ? -7.244 -2.260 12.315 1.00 87.25 89 TYR A N 1
ATOM 700 C CA . TYR A 1 89 ? -7.541 -3.688 12.415 1.00 87.25 89 TYR A CA 1
ATOM 701 C C . TYR A 1 89 ? -6.292 -4.563 12.230 1.00 87.25 89 TYR A C 1
ATOM 703 O O . TYR A 1 89 ? -6.062 -5.494 13.001 1.00 87.25 89 TYR A O 1
ATOM 711 N N . LEU A 1 90 ? -5.431 -4.243 11.260 1.00 85.81 90 LEU A N 1
ATOM 712 C CA . LEU A 1 90 ? -4.168 -4.960 11.051 1.00 85.81 90 LEU A CA 1
ATOM 713 C C . LEU A 1 90 ? -3.201 -4.811 12.234 1.00 85.81 90 LEU A C 1
ATOM 715 O O . LEU A 1 90 ? -2.531 -5.772 12.600 1.00 85.81 90 LEU A O 1
ATOM 719 N N . GLN A 1 91 ? -3.154 -3.635 12.860 1.00 83.88 91 GLN A N 1
ATOM 720 C CA . GLN A 1 91 ? -2.342 -3.394 14.058 1.00 83.88 91 GLN A CA 1
ATOM 721 C C . GLN A 1 91 ? -2.868 -4.142 15.290 1.00 83.88 91 GLN A C 1
ATOM 723 O O . GLN A 1 91 ? -2.079 -4.566 16.130 1.00 83.88 91 GLN A O 1
ATOM 728 N N . GLN A 1 92 ? -4.188 -4.308 15.405 1.00 82.25 92 GLN A N 1
ATOM 729 C CA . GLN A 1 92 ? -4.818 -5.069 16.489 1.00 82.25 92 GLN A CA 1
ATOM 730 C C . GLN A 1 92 ? -4.648 -6.583 16.307 1.00 82.25 92 GLN A C 1
ATOM 732 O O . GLN A 1 92 ? -4.408 -7.288 17.280 1.00 82.25 92 GLN A O 1
ATOM 737 N N . SER A 1 93 ? -4.745 -7.076 15.069 1.00 76.12 93 SER A N 1
ATOM 738 C CA . SER A 1 93 ? -4.611 -8.505 14.743 1.00 76.12 93 SER A CA 1
ATOM 739 C C . SER A 1 93 ? -3.163 -9.001 14.725 1.00 76.12 93 SER A C 1
ATOM 741 O O . SER A 1 93 ? -2.925 -10.192 14.900 1.00 76.12 93 SER A O 1
ATOM 743 N N . ASN A 1 94 ? -2.183 -8.115 14.531 1.00 70.62 94 ASN A N 1
ATOM 744 C CA . ASN A 1 94 ? -0.768 -8.456 14.627 1.00 70.62 94 ASN A CA 1
ATOM 745 C C . ASN A 1 94 ? 0.010 -7.332 15.339 1.00 70.62 94 ASN A C 1
ATOM 747 O O . ASN A 1 94 ? 0.444 -6.375 14.688 1.00 70.62 94 ASN A O 1
ATOM 751 N N . PRO A 1 95 ? 0.230 -7.449 16.663 1.00 60.78 95 PRO A N 1
ATOM 752 C CA . PRO A 1 95 ? 0.910 -6.432 17.465 1.00 60.78 95 PRO A CA 1
ATOM 753 C C . PRO A 1 95 ? 2.333 -6.100 16.996 1.00 60.78 95 PRO A C 1
ATOM 755 O O . PRO A 1 95 ? 2.817 -5.004 17.267 1.00 60.78 95 PRO A O 1
ATOM 758 N N . LEU A 1 96 ? 3.000 -6.987 16.247 1.00 63.66 96 LEU A N 1
ATOM 759 C CA . LEU A 1 96 ? 4.333 -6.719 15.691 1.00 63.66 96 LEU A CA 1
ATOM 760 C C . LEU A 1 96 ? 4.304 -5.624 14.611 1.00 63.66 96 LEU A C 1
ATOM 762 O O . LEU A 1 96 ? 5.298 -4.932 14.404 1.00 63.66 96 LEU A O 1
ATOM 766 N N . LEU A 1 97 ? 3.151 -5.387 13.973 1.00 61.75 97 LEU A N 1
ATOM 767 C CA . LEU A 1 97 ? 2.951 -4.253 13.060 1.00 61.75 97 LEU A CA 1
ATOM 768 C C . LEU A 1 97 ? 2.867 -2.905 13.793 1.00 61.75 97 LEU A C 1
ATOM 770 O O . LEU A 1 97 ? 2.954 -1.857 13.159 1.00 61.75 97 LEU A O 1
ATOM 774 N N . ARG A 1 98 ? 2.721 -2.916 15.124 1.00 52.47 98 ARG A N 1
ATOM 775 C CA . ARG A 1 98 ? 2.744 -1.720 15.976 1.00 52.47 98 ARG A CA 1
ATOM 776 C C . ARG A 1 98 ? 4.172 -1.205 16.211 1.00 52.47 98 ARG A C 1
ATOM 778 O O . ARG A 1 98 ? 4.342 -0.026 16.499 1.00 52.47 98 ARG A O 1
ATOM 785 N N . ILE A 1 99 ? 5.181 -2.071 16.053 1.00 47.75 99 ILE A N 1
ATOM 786 C CA . ILE A 1 99 ? 6.593 -1.812 16.396 1.00 47.75 99 ILE A CA 1
ATOM 787 C C . ILE A 1 99 ? 7.345 -1.075 15.268 1.00 47.75 99 ILE A C 1
ATOM 789 O O . ILE A 1 99 ? 8.400 -0.501 15.502 1.00 47.75 99 ILE A O 1
ATOM 793 N N . GLN A 1 100 ? 6.778 -0.966 14.060 1.00 46.25 100 GLN A N 1
ATOM 794 C CA . GLN A 1 100 ? 7.390 -0.205 12.953 1.00 46.25 100 GLN A CA 1
ATOM 795 C C . GLN A 1 100 ? 7.184 1.325 13.045 1.00 46.25 100 GLN A C 1
ATOM 797 O O . GLN A 1 100 ? 7.512 2.042 12.105 1.00 46.25 100 GLN A O 1
ATOM 802 N N . ASN A 1 101 ? 6.683 1.832 14.179 1.00 43.00 101 ASN A N 1
ATOM 803 C CA . ASN A 1 101 ? 6.667 3.255 14.537 1.00 43.00 101 ASN A CA 1
ATOM 804 C C . ASN A 1 101 ? 7.782 3.574 15.550 1.00 43.00 101 ASN A C 1
ATOM 806 O O . ASN A 1 101 ? 7.503 3.995 16.668 1.00 43.00 101 ASN A O 1
ATOM 810 N N . PHE A 1 102 ? 9.044 3.389 15.173 1.00 45.47 102 PHE A N 1
ATOM 811 C CA . PHE A 1 102 ? 10.162 4.003 15.892 1.00 45.47 102 PHE A CA 1
ATOM 812 C C . PHE A 1 102 ? 11.158 4.553 14.878 1.00 45.47 102 PHE A C 1
ATOM 814 O O . PHE A 1 102 ? 11.814 3.791 14.175 1.00 45.47 102 PHE A O 1
ATOM 821 N N . GLY A 1 103 ? 11.233 5.884 14.793 1.00 35.66 103 GLY A N 1
ATOM 822 C CA . GLY A 1 103 ? 12.258 6.571 14.008 1.00 35.66 103 GLY A CA 1
ATOM 823 C C . GLY A 1 103 ? 11.787 7.737 13.143 1.00 35.66 103 GLY A C 1
ATOM 824 O O . GLY A 1 10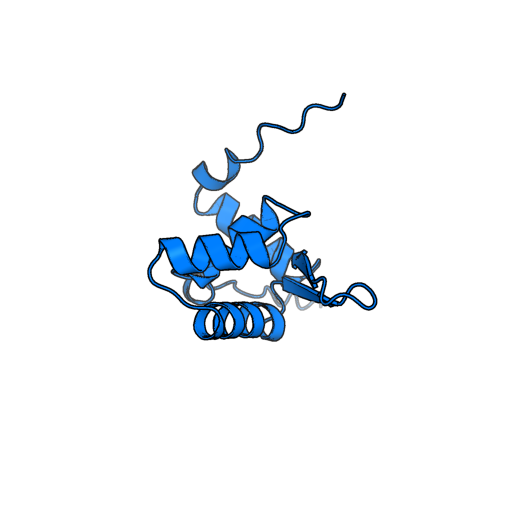3 ? 12.218 7.827 12.004 1.00 35.66 103 GLY A O 1
ATOM 825 N N . ILE A 1 104 ? 10.946 8.641 13.655 1.00 37.72 104 ILE A N 1
ATOM 826 C CA . ILE A 1 104 ? 11.133 10.075 13.376 1.00 37.72 104 ILE A CA 1
ATOM 827 C C . ILE A 1 104 ? 10.970 10.781 14.720 1.00 37.72 104 ILE A C 1
ATOM 829 O O . ILE A 1 104 ? 9.872 11.167 15.120 1.00 37.72 104 ILE A O 1
ATOM 833 N N . GLN A 1 105 ? 12.074 10.825 15.465 1.00 35.56 105 GLN A N 1
ATOM 834 C CA . GLN A 1 105 ? 12.254 11.834 16.498 1.00 35.56 105 GLN A CA 1
ATOM 835 C C . GLN A 1 105 ? 12.272 13.192 15.791 1.00 35.56 105 GLN A C 1
ATOM 837 O O . GLN A 1 105 ? 12.818 13.319 14.695 1.00 35.56 105 GLN A O 1
ATOM 842 N N . ASN A 1 106 ? 11.580 14.159 16.387 1.00 36.66 106 ASN A N 1
ATOM 843 C CA . ASN A 1 106 ? 11.699 15.556 16.013 1.00 36.66 106 ASN A CA 1
ATOM 844 C C . ASN A 1 106 ? 13.143 15.992 16.263 1.00 36.66 106 ASN A C 1
ATOM 846 O O . ASN A 1 106 ? 13.567 15.969 17.415 1.00 36.66 106 ASN A O 1
ATOM 850 N N . GLU A 1 107 ? 13.826 16.418 15.209 1.00 34.00 107 GLU A N 1
ATOM 851 C CA . GLU A 1 107 ? 14.810 17.501 15.236 1.00 34.00 107 GLU A CA 1
ATOM 852 C C . GLU A 1 107 ? 14.531 18.412 14.037 1.00 34.00 107 GLU A C 1
ATOM 854 O O . GLU A 1 107 ? 14.305 17.874 12.924 1.00 34.00 107 GLU A O 1
#

Foldseek 3Di:
DDPPPPPPDDPVLADDPLVVVLLVCVLCQPDWPVNLQVVQVVVVHHPVVSVVSVVSCVVVQQWDWDADDDPRTIGIGGHPPPNVVVLVVVCVVDVVSVVSPDDDDDD